Protein AF-A0A8W8ILH4-F1 (afdb_monomer_lite)

pLDDT: mean 71.73, std 15.4, range [32.31, 93.31]

Radius of gyration: 33.61 Å; chains: 1; bounding box: 64×21×106 Å

Foldseek 3Di:
DDPDDQCVVVLVPQQDWDDWADVVVVATEGAQQWDHDPVVRHTDGDDQVCLVVVPTPSNVVVSVSVVVVVVVVVVVVVVVVVVVVVVVVVVVVVVVVVVVVVVVVVVVVVVPDPPPPPDD

Organism: Magallana gigas (NCBI:txid29159)

Secondary structure (DSSP, 8-state):
------HHHHHTT---EEE-S-GGGT-EEETTTEEEETTTTEEEE--HHHHHHT--GGGHHHHHHHHHHHHHHHHHHH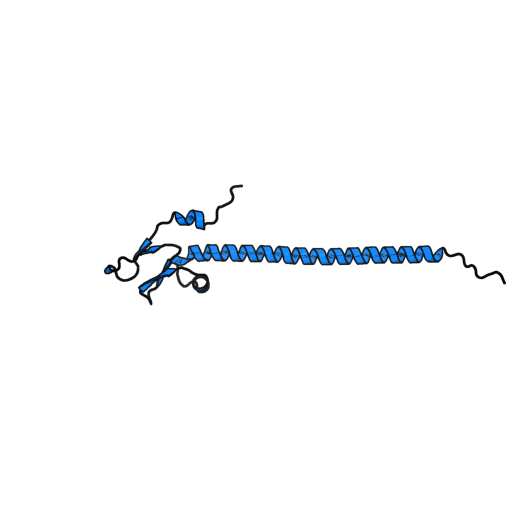HHHHHHHHHHHHHHHHHHHHHHHHHHHHHHHHTTS-------

Sequence (120 aa):
MARAGTLKEQTGKLNATFPCGDPENGQRCKIPFEFCDTIIESCTPCNVDICREKSRPSCNIFCDDTTTEIKKNYKNDFHITLGVLILIVVLDIVVVSITMVIQRRKRNNLEDLPDQRDMR

Structure (mmCIF, N/CA/C/O backbone):
data_AF-A0A8W8ILH4-F1
#
_entry.id   AF-A0A8W8ILH4-F1
#
loop_
_atom_site.group_PDB
_atom_site.id
_atom_site.type_symbol
_atom_site.label_atom_id
_atom_site.label_alt_id
_atom_site.label_comp_id
_atom_site.label_asym_id
_atom_site.label_entity_id
_atom_site.label_seq_id
_atom_site.pdbx_PDB_ins_code
_atom_site.Cartn_x
_atom_site.Cartn_y
_atom_site.Cartn_z
_atom_site.occupancy
_atom_site.B_iso_or_equiv
_atom_site.auth_seq_id
_atom_site.auth_comp_id
_atom_site.auth_asym_id
_atom_site.auth_atom_id
_atom_site.pdbx_PDB_model_num
ATOM 1 N N . MET A 1 1 ? 22.839 11.423 5.762 1.00 32.31 1 MET A N 1
ATOM 2 C CA . MET A 1 1 ? 21.498 11.093 5.231 1.00 32.31 1 MET A CA 1
ATOM 3 C C . MET A 1 1 ? 20.925 9.975 6.092 1.00 32.31 1 MET A C 1
ATOM 5 O O . MET A 1 1 ? 21.344 8.837 5.938 1.00 32.31 1 MET A O 1
ATOM 9 N N . ALA A 1 2 ? 20.074 10.292 7.071 1.00 33.75 2 ALA A N 1
ATOM 10 C CA . ALA A 1 2 ? 19.425 9.266 7.886 1.00 33.75 2 ALA A CA 1
ATOM 11 C C . ALA A 1 2 ? 18.333 8.598 7.037 1.00 33.75 2 ALA A C 1
ATOM 13 O O . ALA A 1 2 ? 17.426 9.279 6.559 1.00 33.75 2 ALA A O 1
ATOM 14 N N . ARG A 1 3 ? 18.450 7.286 6.796 1.00 41.66 3 ARG A N 1
ATOM 15 C CA . ARG A 1 3 ? 17.358 6.484 6.231 1.00 41.66 3 ARG A CA 1
ATOM 16 C C . ARG A 1 3 ? 16.178 6.603 7.195 1.00 41.66 3 ARG A C 1
ATOM 18 O O . ARG A 1 3 ? 16.284 6.156 8.331 1.00 41.66 3 ARG A O 1
ATOM 25 N N . ALA A 1 4 ? 15.089 7.230 6.759 1.00 40.56 4 ALA A N 1
ATOM 26 C CA . ALA A 1 4 ? 13.828 7.162 7.478 1.00 40.56 4 ALA A CA 1
ATOM 27 C C . ALA A 1 4 ? 13.416 5.683 7.527 1.00 40.56 4 ALA A C 1
ATOM 29 O O . ALA A 1 4 ? 13.132 5.093 6.483 1.00 40.56 4 ALA A O 1
ATOM 30 N N . GLY A 1 5 ? 13.476 5.071 8.713 1.00 45.94 5 GLY A N 1
ATOM 31 C CA . GLY A 1 5 ? 12.876 3.760 8.947 1.00 45.94 5 GLY A CA 1
ATOM 32 C C . GLY A 1 5 ? 11.405 3.802 8.535 1.00 45.94 5 GLY A C 1
ATOM 33 O O . GLY A 1 5 ? 10.758 4.846 8.646 1.00 45.94 5 GLY A O 1
ATOM 34 N N . THR A 1 6 ? 10.887 2.695 8.005 1.00 54.19 6 THR A N 1
ATOM 35 C CA . THR A 1 6 ? 9.466 2.567 7.655 1.00 54.19 6 THR A CA 1
ATOM 36 C C . THR A 1 6 ? 8.611 3.008 8.839 1.00 54.19 6 THR A C 1
ATOM 38 O O . THR A 1 6 ? 8.911 2.628 9.970 1.00 54.19 6 THR A O 1
ATOM 41 N N . LEU A 1 7 ? 7.548 3.781 8.609 1.00 49.38 7 LEU A N 1
ATOM 42 C CA . LEU A 1 7 ? 6.693 4.339 9.664 1.00 49.38 7 LEU A CA 1
ATOM 43 C C . LEU A 1 7 ? 6.092 3.251 10.568 1.00 49.38 7 LEU A C 1
ATOM 45 O O . LEU A 1 7 ? 5.778 3.545 11.715 1.00 49.38 7 LEU A O 1
ATOM 49 N N . LYS A 1 8 ? 6.052 1.989 10.114 1.00 48.38 8 LYS A N 1
ATOM 50 C CA . LYS A 1 8 ? 5.798 0.767 10.903 1.00 48.38 8 LYS A CA 1
ATOM 51 C C . LYS A 1 8 ? 6.678 0.643 12.163 1.00 48.38 8 LYS A C 1
ATOM 53 O O . LYS A 1 8 ? 6.222 0.154 13.190 1.00 48.38 8 LYS A O 1
ATOM 58 N N . GLU A 1 9 ? 7.915 1.139 12.110 1.00 46.62 9 GLU A N 1
ATOM 59 C CA . GLU A 1 9 ? 8.872 1.169 13.226 1.00 46.62 9 GLU A CA 1
ATOM 60 C C . GLU A 1 9 ? 8.641 2.374 14.163 1.00 46.62 9 GLU A C 1
ATOM 62 O O . GLU A 1 9 ? 8.956 2.312 15.350 1.00 46.62 9 GLU A O 1
ATOM 67 N N . GLN A 1 10 ? 8.016 3.454 13.672 1.00 47.78 10 GLN A N 1
ATOM 68 C CA . GLN A 1 10 ? 7.657 4.630 14.482 1.00 47.78 10 GLN A CA 1
ATOM 69 C C . GLN A 1 10 ? 6.244 4.544 15.092 1.00 47.78 10 GLN A C 1
ATOM 71 O O . GLN A 1 10 ? 6.022 5.025 16.202 1.00 47.78 10 GLN A O 1
ATOM 76 N N . THR A 1 11 ? 5.296 3.889 14.418 1.00 50.66 11 THR A N 1
ATOM 77 C CA . THR A 1 11 ? 3.896 3.721 14.862 1.00 50.66 11 THR A CA 1
ATOM 78 C C . THR A 1 11 ? 3.715 2.622 15.902 1.00 50.66 11 THR A C 1
ATOM 80 O O . THR A 1 11 ? 2.757 2.683 16.665 1.00 50.66 11 THR A O 1
ATOM 83 N N . GLY A 1 12 ? 4.672 1.697 16.049 1.00 52.12 12 GLY A N 1
ATOM 84 C CA . GLY A 1 12 ? 4.703 0.751 17.173 1.00 52.12 12 GLY A CA 1
ATOM 85 C C . GLY A 1 12 ? 4.784 1.415 18.560 1.00 52.12 12 GLY A C 1
ATOM 86 O O . GLY A 1 12 ? 4.538 0.756 19.565 1.00 52.12 12 GLY A O 1
ATOM 87 N N . LYS A 1 13 ? 5.092 2.722 18.634 1.00 50.12 13 LYS A N 1
ATOM 88 C CA . LYS A 1 13 ? 5.080 3.513 19.879 1.00 50.12 13 LYS A CA 1
ATOM 89 C C . LYS A 1 13 ? 3.756 4.230 20.169 1.00 50.12 13 LYS A C 1
ATOM 91 O O . LYS A 1 13 ? 3.582 4.730 21.279 1.00 50.12 13 LYS A O 1
ATOM 96 N N . LEU A 1 14 ? 2.819 4.285 19.221 1.00 58.69 14 LEU A N 1
ATOM 97 C CA . LEU A 1 14 ? 1.498 4.883 19.427 1.00 58.69 14 LEU A CA 1
ATOM 98 C C . LEU A 1 14 ? 0.557 3.823 20.002 1.00 58.69 14 LEU A C 1
ATOM 100 O O . LEU A 1 14 ? -0.268 3.247 19.307 1.00 58.69 14 LEU A O 1
ATOM 104 N N . ASN A 1 15 ? 0.677 3.560 21.304 1.00 60.16 15 ASN A N 1
ATOM 105 C CA . ASN A 1 15 ? -0.203 2.631 22.021 1.00 60.16 15 ASN A CA 1
ATOM 106 C C . ASN A 1 15 ? -1.552 3.294 22.385 1.00 60.16 15 ASN A C 1
ATOM 108 O O . ASN A 1 15 ? -2.079 3.123 23.485 1.00 60.16 15 ASN A O 1
ATOM 112 N N . ALA A 1 16 ? -2.074 4.133 21.488 1.00 73.38 16 ALA A N 1
ATOM 113 C CA . ALA A 1 16 ? -3.328 4.840 21.686 1.00 73.38 16 ALA A CA 1
ATOM 114 C C . ALA A 1 16 ? -4.481 3.897 21.339 1.00 73.38 16 ALA A C 1
ATOM 116 O O . ALA A 1 16 ? -4.590 3.411 20.212 1.00 73.38 16 ALA A O 1
ATOM 117 N N . THR A 1 17 ? -5.337 3.636 22.323 1.00 82.94 17 THR A N 1
ATOM 118 C CA . THR A 1 17 ? -6.516 2.790 22.147 1.00 82.94 17 THR A CA 1
ATOM 119 C C . THR A 1 17 ? -7.780 3.537 22.535 1.00 82.94 17 THR A C 1
ATOM 121 O O . THR A 1 17 ? -7.787 4.269 23.530 1.00 82.94 17 THR A O 1
ATOM 124 N N . PHE A 1 18 ? -8.856 3.328 21.783 1.00 83.50 18 PHE A N 1
ATOM 125 C CA . PHE A 1 18 ? -10.169 3.917 22.048 1.00 83.50 18 PHE A CA 1
ATOM 126 C C . PHE A 1 18 ? -11.214 2.816 22.260 1.00 83.50 18 PHE A C 1
ATOM 128 O O . PHE A 1 18 ? -11.073 1.744 21.672 1.00 83.50 18 PHE A O 1
ATOM 135 N N . PRO A 1 19 ? -12.221 3.036 23.121 1.00 84.81 19 PRO A N 1
ATOM 136 C CA . PRO A 1 19 ? -13.262 2.044 23.369 1.00 84.81 19 PRO A CA 1
ATOM 137 C C . PRO A 1 19 ? -14.115 1.809 22.115 1.00 84.81 19 PRO A C 1
ATOM 139 O O . PRO A 1 19 ? -14.356 2.738 21.341 1.00 84.81 19 PRO A O 1
ATOM 142 N N . CYS A 1 20 ? -14.562 0.572 21.927 1.00 83.62 20 CYS A N 1
ATOM 143 C CA . CYS A 1 20 ? -15.431 0.152 20.833 1.00 83.62 20 CYS A CA 1
ATOM 144 C C . CYS A 1 20 ? -16.399 -0.927 21.319 1.00 83.62 20 CYS A C 1
ATOM 146 O O . CYS A 1 20 ? -15.993 -1.781 22.102 1.00 83.62 20 CYS A O 1
ATOM 148 N N . GLY A 1 21 ? -17.642 -0.888 20.838 1.00 75.44 21 GLY A N 1
ATOM 149 C CA . GLY A 1 21 ? -18.696 -1.809 21.262 1.00 75.44 21 GLY A CA 1
ATOM 150 C C . GLY A 1 21 ? -19.183 -1.547 22.689 1.00 75.44 21 GLY A C 1
ATOM 151 O O . GLY A 1 21 ? -18.953 -0.471 23.255 1.00 75.44 21 GLY A O 1
ATOM 152 N N . ASP A 1 22 ? -19.864 -2.539 23.261 1.00 75.62 22 ASP A N 1
ATOM 153 C CA . ASP A 1 22 ? -20.415 -2.445 24.608 1.00 75.62 22 ASP A CA 1
ATOM 154 C C . ASP A 1 22 ? -19.322 -2.276 25.676 1.00 75.62 22 ASP A C 1
ATOM 156 O O . ASP A 1 22 ? -18.315 -2.998 25.678 1.00 75.62 22 ASP A O 1
ATOM 160 N N . PRO A 1 23 ? -19.523 -1.369 26.649 1.00 69.38 23 PRO A N 1
ATOM 161 C CA . PRO A 1 23 ? -18.549 -1.109 27.706 1.00 69.38 23 PRO A CA 1
ATOM 162 C C . PRO A 1 23 ? -18.266 -2.339 28.584 1.00 69.38 23 PRO A C 1
ATOM 164 O O . PRO A 1 23 ? -17.189 -2.422 29.173 1.00 69.38 23 PRO A O 1
ATOM 167 N N . GLU A 1 24 ? -19.188 -3.304 28.644 1.00 72.38 24 GLU A N 1
ATOM 168 C CA . GLU A 1 24 ? -19.027 -4.562 29.388 1.00 72.38 24 GLU A CA 1
ATOM 169 C C . GLU A 1 24 ? -17.999 -5.508 28.753 1.00 72.38 24 GLU A C 1
ATOM 171 O O . GLU A 1 24 ? -17.313 -6.240 29.466 1.00 72.38 24 GLU A O 1
ATOM 176 N N . ASN A 1 25 ? -17.814 -5.439 27.431 1.00 69.69 25 ASN A N 1
ATOM 177 C CA . ASN A 1 25 ? -16.844 -6.273 26.719 1.00 69.69 25 ASN A CA 1
ATOM 178 C C . ASN A 1 25 ? -15.414 -5.718 26.801 1.00 69.69 25 ASN A C 1
ATOM 180 O O . ASN A 1 25 ? -14.463 -6.394 26.405 1.00 69.69 25 ASN A O 1
ATOM 184 N N . GLY A 1 26 ? -15.240 -4.488 27.304 1.00 73.25 26 GLY A N 1
ATOM 185 C CA . GLY A 1 26 ? -13.928 -3.869 27.509 1.00 73.25 26 GLY A CA 1
ATOM 186 C C . GLY A 1 26 ? -13.085 -3.742 26.234 1.00 73.25 26 GLY A C 1
ATOM 187 O O . GLY A 1 26 ? -11.864 -3.579 26.318 1.00 73.25 26 GLY A O 1
ATOM 188 N N . GLN A 1 27 ? -13.705 -3.836 25.056 1.00 81.56 27 GLN A N 1
ATOM 189 C CA . GLN A 1 27 ? -13.003 -3.866 23.784 1.00 81.56 27 GLN A CA 1
ATOM 190 C C . GLN A 1 27 ? -12.448 -2.477 23.450 1.00 81.56 27 GLN A C 1
ATOM 192 O O . GLN A 1 27 ? -13.120 -1.448 23.550 1.00 81.56 27 GLN A O 1
ATOM 197 N N . ARG A 1 28 ? -11.165 -2.438 23.078 1.00 84.00 28 ARG A N 1
ATOM 198 C CA . ARG A 1 28 ? -10.462 -1.205 22.720 1.00 84.00 28 ARG A CA 1
ATOM 199 C C . ARG A 1 28 ? -9.694 -1.407 21.423 1.00 84.00 28 ARG A C 1
ATOM 201 O O . ARG A 1 28 ? -8.887 -2.329 21.335 1.00 84.00 28 ARG A O 1
ATOM 208 N N . CYS A 1 29 ? -9.908 -0.526 20.455 1.00 83.94 29 CYS A N 1
ATOM 209 C CA . CYS A 1 29 ? -9.259 -0.590 19.148 1.00 83.94 29 CYS A CA 1
ATOM 210 C C . CYS A 1 29 ? -7.987 0.248 19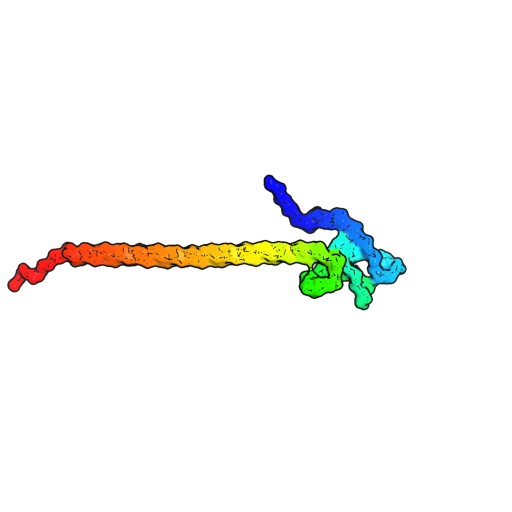.130 1.00 83.94 29 CYS A C 1
ATOM 212 O O . CYS A 1 29 ? -7.920 1.305 19.765 1.00 83.94 29 CYS A O 1
ATOM 214 N N . LYS A 1 30 ? -6.984 -0.211 18.387 1.00 83.00 30 LYS A N 1
ATOM 215 C CA . LYS A 1 30 ? -5.665 0.418 18.274 1.00 83.00 30 LYS A CA 1
ATOM 216 C C . LYS A 1 30 ? -5.618 1.409 17.116 1.00 83.00 30 LYS A C 1
ATOM 218 O O . LYS A 1 30 ? -5.770 1.040 15.957 1.00 83.00 30 LYS A O 1
ATOM 223 N N . ILE A 1 31 ? -5.308 2.667 17.407 1.00 78.31 31 ILE A N 1
ATOM 224 C CA . ILE A 1 31 ? -5.055 3.685 16.377 1.00 78.31 31 ILE A CA 1
ATOM 225 C C . ILE A 1 31 ? -3.581 3.590 15.961 1.00 78.31 31 ILE A C 1
ATOM 227 O O . ILE A 1 31 ? -2.731 3.441 16.839 1.00 78.31 31 ILE A O 1
ATOM 231 N N . PRO A 1 32 ? -3.228 3.718 14.669 1.00 71.19 32 PRO A N 1
ATOM 232 C CA . PRO A 1 32 ? -4.081 3.988 13.500 1.00 71.19 32 PRO A CA 1
ATOM 233 C C . PRO A 1 32 ? -4.473 2.750 12.676 1.00 71.19 32 PRO A C 1
ATOM 235 O O . PRO A 1 32 ? -4.821 2.873 11.503 1.00 71.19 32 PRO A O 1
ATOM 238 N N . PHE A 1 33 ? -4.342 1.555 13.244 1.00 79.81 33 PHE A N 1
ATOM 239 C CA . PHE A 1 33 ? -4.441 0.304 12.487 1.00 79.81 33 PHE A CA 1
ATOM 240 C C . PHE A 1 33 ? -5.814 -0.346 12.544 1.00 79.81 33 PHE A C 1
ATOM 242 O O . PHE A 1 33 ? -6.083 -1.238 11.749 1.00 79.81 33 PHE A O 1
ATOM 249 N N . GLU A 1 34 ? -6.664 0.066 13.475 1.00 84.25 34 GLU A N 1
ATOM 250 C CA . GLU A 1 34 ? -7.989 -0.492 13.693 1.00 84.25 34 GLU A CA 1
ATOM 251 C C . GLU A 1 34 ? -9.017 0.636 13.803 1.00 84.25 34 GLU A C 1
ATOM 253 O O . GLU A 1 34 ? -8.745 1.727 14.319 1.00 84.25 34 GLU A O 1
ATOM 258 N N . PHE A 1 35 ? -10.228 0.353 13.340 1.00 86.50 35 PHE A N 1
ATOM 259 C CA . PHE A 1 35 ? -11.396 1.199 13.531 1.00 86.50 35 PHE A CA 1
ATOM 260 C C . PHE A 1 35 ? -12.505 0.394 14.214 1.00 86.50 35 PHE A C 1
ATOM 262 O O . PHE A 1 35 ? -12.520 -0.835 14.158 1.00 86.50 35 PHE A O 1
ATOM 269 N N . CYS A 1 36 ? -13.432 1.089 14.870 1.00 86.12 36 CYS A N 1
ATOM 270 C CA . CYS A 1 36 ? -14.613 0.442 15.422 1.00 86.12 36 CYS A CA 1
ATOM 271 C C . CYS A 1 36 ? -15.641 0.261 14.309 1.00 86.12 36 CYS A C 1
ATOM 273 O O . CYS A 1 36 ? -16.139 1.251 13.760 1.00 86.12 36 CYS A O 1
ATOM 275 N N . ASP A 1 37 ? -15.923 -0.987 13.953 1.00 84.81 37 ASP A N 1
ATOM 276 C CA . ASP A 1 37 ? -17.001 -1.303 13.034 1.00 84.81 37 ASP A CA 1
ATOM 277 C C . ASP A 1 37 ? -18.310 -1.356 13.820 1.00 84.81 37 ASP A C 1
ATOM 279 O O . ASP A 1 37 ? -18.506 -2.204 14.682 1.00 84.81 37 ASP A O 1
ATOM 283 N N . THR A 1 38 ? -19.197 -0.410 13.526 1.00 80.81 38 THR A N 1
ATOM 284 C CA . THR A 1 38 ? -20.498 -0.262 14.184 1.00 80.81 38 THR A CA 1
ATOM 285 C C . THR A 1 38 ? -21.527 -1.295 13.726 1.00 80.81 38 THR A C 1
ATOM 287 O O . THR A 1 38 ? -22.599 -1.358 14.308 1.00 80.81 38 THR A O 1
ATOM 290 N N . ILE A 1 39 ? -21.252 -2.056 12.660 1.00 81.88 39 ILE A N 1
ATOM 291 C CA . ILE A 1 39 ? -22.155 -3.097 12.146 1.00 81.88 39 ILE A CA 1
ATOM 292 C C . ILE A 1 39 ? -21.944 -4.400 12.917 1.00 81.88 39 ILE A C 1
ATOM 294 O O . ILE A 1 39 ? -22.905 -5.083 13.251 1.00 81.88 39 ILE A O 1
ATOM 298 N N . ILE A 1 40 ? -20.683 -4.737 13.192 1.00 83.50 40 ILE A N 1
ATOM 299 C CA . ILE A 1 40 ? -20.298 -5.937 13.951 1.00 83.50 40 ILE A CA 1
ATOM 300 C C . ILE A 1 40 ? -19.893 -5.623 15.399 1.00 83.50 40 ILE A C 1
ATOM 302 O O . ILE A 1 40 ? -19.426 -6.511 16.105 1.00 83.50 40 ILE A O 1
ATOM 306 N N . GLU A 1 41 ? -20.013 -4.354 15.798 1.00 81.88 41 GLU A N 1
ATOM 307 C CA . GLU A 1 41 ? -19.678 -3.801 17.119 1.00 81.88 41 GLU A CA 1
ATOM 308 C C . GLU A 1 41 ? -18.298 -4.231 17.635 1.00 81.88 41 GLU A C 1
ATOM 310 O O . GLU A 1 41 ? -18.117 -4.552 18.806 1.00 81.88 41 GLU A O 1
ATOM 315 N N . SER A 1 42 ? -17.305 -4.249 16.739 1.00 86.75 42 SER A N 1
ATOM 316 C CA . SER A 1 42 ? -15.984 -4.816 17.013 1.00 86.75 42 SER A CA 1
ATOM 317 C C . SER A 1 42 ? -14.859 -4.076 16.283 1.00 86.75 42 SER A C 1
ATOM 319 O O . SER A 1 42 ? -15.059 -3.408 15.265 1.00 86.75 42 SER A O 1
ATOM 321 N N . CYS A 1 43 ? -13.640 -4.192 16.810 1.00 86.38 43 CYS A N 1
ATOM 322 C CA . CYS A 1 43 ? -12.432 -3.650 16.203 1.00 86.38 43 CYS A CA 1
ATOM 323 C C . CYS A 1 43 ? -12.082 -4.401 14.926 1.00 86.38 43 CYS A C 1
ATOM 325 O O . CYS A 1 43 ? -11.752 -5.587 14.954 1.00 86.38 43 CYS A O 1
ATOM 327 N N . THR A 1 44 ? -12.088 -3.674 13.817 1.00 87.56 44 THR A N 1
ATOM 328 C CA . THR A 1 44 ? -11.724 -4.199 12.506 1.00 87.56 44 THR A CA 1
ATOM 329 C C . THR A 1 44 ? -10.423 -3.549 12.047 1.00 87.56 44 THR A C 1
ATOM 331 O O . THR A 1 44 ? -10.261 -2.333 12.200 1.00 87.56 44 THR A O 1
ATOM 334 N N . PRO A 1 45 ? -9.473 -4.320 11.493 1.00 86.06 45 PRO A N 1
ATOM 335 C CA . PRO A 1 45 ? -8.236 -3.761 10.974 1.00 86.06 45 PRO A CA 1
ATOM 336 C C . PRO A 1 45 ? -8.493 -2.900 9.732 1.00 86.06 45 PRO A C 1
ATOM 338 O O . PRO A 1 45 ? -9.292 -3.241 8.858 1.00 86.06 45 PRO A O 1
ATOM 341 N N . CYS A 1 46 ? -7.769 -1.792 9.632 1.00 83.56 46 CYS A N 1
ATOM 342 C CA . CYS A 1 46 ? -7.691 -0.979 8.433 1.00 83.56 46 CYS A CA 1
ATOM 343 C C . CYS A 1 46 ? -7.042 -1.795 7.306 1.00 83.56 46 CYS A C 1
ATOM 345 O O . CYS A 1 46 ? -6.000 -2.426 7.491 1.00 83.56 46 CYS A O 1
ATOM 347 N N . ASN A 1 47 ? -7.653 -1.767 6.126 1.00 83.50 47 ASN A N 1
ATOM 348 C CA . ASN A 1 47 ? -7.147 -2.410 4.921 1.00 83.50 47 ASN A CA 1
ATOM 349 C C . ASN A 1 47 ? -7.185 -1.425 3.740 1.00 83.50 47 ASN A C 1
ATOM 351 O O . ASN A 1 47 ? -7.697 -0.308 3.848 1.00 83.50 47 ASN A O 1
ATOM 355 N N . VAL A 1 48 ? -6.624 -1.835 2.604 1.00 78.75 48 VAL A N 1
ATOM 356 C CA . VAL A 1 48 ? -6.552 -0.993 1.400 1.00 78.75 48 VAL A CA 1
ATOM 357 C C . VAL A 1 48 ? -7.922 -0.669 0.801 1.00 78.75 48 VAL A C 1
ATOM 359 O O . VAL A 1 48 ? -8.089 0.406 0.226 1.00 78.75 48 VAL A O 1
ATOM 362 N N . ASP A 1 49 ? -8.907 -1.549 0.975 1.00 79.25 49 ASP A N 1
ATOM 363 C CA . ASP A 1 49 ? -10.270 -1.340 0.484 1.00 79.25 49 ASP A CA 1
ATOM 364 C C . ASP A 1 49 ? -10.962 -0.199 1.247 1.00 79.25 49 ASP A C 1
ATOM 366 O O . ASP A 1 49 ? -11.488 0.731 0.634 1.00 79.25 49 ASP A O 1
ATOM 370 N N . ILE A 1 50 ? -10.821 -0.166 2.576 1.00 77.88 50 ILE A N 1
ATOM 371 C CA . ILE A 1 50 ? -11.305 0.926 3.439 1.00 77.88 50 ILE A CA 1
ATOM 372 C C . ILE A 1 50 ? -10.642 2.256 3.062 1.00 77.88 50 ILE A C 1
ATOM 374 O O . ILE A 1 50 ? -11.291 3.306 3.036 1.00 77.88 50 ILE A O 1
ATOM 378 N N . CYS A 1 51 ? -9.349 2.222 2.736 1.00 77.31 51 CYS A N 1
ATOM 379 C CA . CYS A 1 51 ? -8.619 3.406 2.293 1.00 77.31 51 CYS A CA 1
ATOM 380 C C . CYS A 1 51 ? -9.130 3.964 0.966 1.00 77.31 51 CYS A C 1
ATOM 382 O O . CYS A 1 51 ? -9.118 5.181 0.763 1.00 77.31 51 CYS A O 1
ATOM 384 N N . ARG A 1 52 ? -9.599 3.092 0.070 1.00 74.00 52 ARG A N 1
ATOM 385 C CA . ARG A 1 52 ? -10.154 3.492 -1.222 1.00 74.00 52 ARG A CA 1
ATOM 386 C C . ARG A 1 52 ? -11.485 4.221 -1.065 1.00 74.00 52 ARG A C 1
ATOM 388 O O . ARG A 1 52 ? -11.719 5.199 -1.773 1.00 74.00 52 ARG A O 1
ATOM 395 N N . GLU A 1 53 ? -12.322 3.780 -0.132 1.00 74.06 53 GLU A N 1
ATOM 396 C CA . GLU A 1 53 ? -13.617 4.412 0.135 1.00 74.06 53 GLU A CA 1
ATOM 397 C C . GLU A 1 53 ? -13.512 5.684 1.000 1.00 74.06 53 GLU A C 1
ATOM 399 O O . GLU A 1 53 ? -14.449 6.478 1.038 1.00 74.06 53 GLU A O 1
ATOM 404 N N . LYS A 1 54 ? -12.363 5.931 1.655 1.00 64.44 54 LYS A N 1
ATOM 405 C CA . LYS A 1 54 ? -12.130 7.069 2.575 1.00 64.44 54 LYS A CA 1
ATOM 406 C C . LYS A 1 54 ? -13.169 7.180 3.702 1.00 64.44 54 LYS A C 1
ATOM 408 O O . LYS A 1 54 ? -13.380 8.255 4.261 1.00 64.44 54 LYS A O 1
ATOM 413 N N . SER A 1 55 ? -13.808 6.073 4.064 1.00 66.38 55 SER A N 1
ATOM 414 C CA . SER A 1 55 ? -14.983 6.085 4.943 1.00 66.38 55 SER A CA 1
ATOM 415 C C . SER A 1 55 ? -14.635 6.211 6.426 1.00 66.38 55 SER A C 1
ATOM 417 O O . SER A 1 55 ? -15.519 6.479 7.239 1.00 66.38 55 SER A O 1
ATOM 419 N N . ARG A 1 56 ? -13.372 5.973 6.816 1.00 77.31 56 ARG A N 1
ATOM 420 C CA . ARG A 1 56 ? -12.975 5.804 8.224 1.00 77.31 56 ARG A CA 1
ATOM 421 C C . ARG A 1 56 ? -11.776 6.690 8.602 1.00 77.31 56 ARG A C 1
ATOM 423 O O . ARG A 1 56 ? -10.642 6.337 8.283 1.00 77.31 56 ARG A O 1
ATOM 430 N N . PRO A 1 57 ? -11.986 7.792 9.351 1.00 71.25 57 PRO A N 1
ATOM 431 C CA . PRO A 1 57 ? -10.912 8.723 9.710 1.00 71.25 57 PRO A CA 1
ATOM 432 C C . PRO A 1 57 ? -9.831 8.101 10.608 1.00 71.25 57 PRO A C 1
ATOM 434 O O . PRO A 1 57 ? -8.672 8.497 10.517 1.00 71.25 57 PRO A O 1
ATOM 437 N N . SER A 1 58 ? -10.166 7.087 11.417 1.00 73.06 58 SER A N 1
ATOM 438 C CA . SER A 1 58 ? -9.198 6.354 12.254 1.00 73.06 58 SER A CA 1
ATOM 439 C C . SER A 1 58 ? -8.116 5.632 11.442 1.00 73.06 58 SER A C 1
ATOM 441 O O . SER A 1 58 ? -7.018 5.418 11.949 1.00 73.06 58 SER A O 1
ATOM 443 N N . CYS A 1 59 ? -8.412 5.308 10.179 1.00 78.56 59 CYS A N 1
ATOM 444 C CA . CYS A 1 59 ? -7.498 4.641 9.256 1.00 78.56 59 CYS A CA 1
ATOM 445 C C . CYS A 1 59 ? -6.677 5.614 8.398 1.00 78.56 59 CYS A C 1
ATOM 447 O O . CYS A 1 59 ? -5.813 5.158 7.655 1.00 78.56 59 CYS A O 1
ATOM 449 N N . ASN A 1 60 ? -6.900 6.935 8.479 1.00 77.38 60 ASN A N 1
ATOM 450 C CA . ASN A 1 60 ? -6.264 7.901 7.569 1.00 77.38 60 ASN A CA 1
ATOM 451 C C . ASN A 1 60 ? -4.738 7.780 7.543 1.00 77.38 60 ASN A C 1
ATOM 453 O O . ASN A 1 60 ? -4.150 7.778 6.470 1.00 77.38 60 ASN A O 1
ATOM 457 N N . ILE A 1 61 ? -4.107 7.603 8.706 1.00 76.75 61 ILE A N 1
ATOM 458 C CA . ILE A 1 61 ? -2.645 7.485 8.795 1.00 76.75 61 ILE A CA 1
ATOM 459 C C . ILE A 1 61 ? -2.150 6.216 8.077 1.00 76.75 61 ILE A C 1
ATOM 461 O O . ILE A 1 61 ? -1.161 6.271 7.352 1.00 76.75 61 ILE A O 1
ATOM 465 N N . PHE A 1 62 ? -2.850 5.086 8.229 1.00 78.69 62 PHE A N 1
ATOM 466 C CA . PHE A 1 62 ? -2.541 3.849 7.501 1.00 78.69 62 PHE A CA 1
ATOM 467 C C . PHE A 1 62 ? -2.734 4.022 5.980 1.00 78.69 62 PHE A C 1
ATOM 469 O O . PHE A 1 62 ? -1.924 3.560 5.170 1.00 78.69 62 PHE A O 1
ATOM 476 N N . CYS A 1 63 ? -3.786 4.736 5.584 1.00 77.56 63 CYS A N 1
ATOM 477 C CA . CYS A 1 63 ? -4.111 4.989 4.185 1.00 77.56 63 CYS A CA 1
ATOM 478 C C . CYS A 1 63 ? -3.134 5.948 3.492 1.00 77.56 63 CYS A C 1
ATOM 480 O O . CYS A 1 63 ? -2.783 5.729 2.328 1.00 77.56 63 CYS A O 1
ATOM 482 N N . ASP A 1 64 ? -2.667 6.983 4.191 1.00 75.56 64 ASP A N 1
ATOM 483 C CA . ASP A 1 64 ? -1.667 7.926 3.684 1.00 75.56 64 ASP A CA 1
ATOM 484 C C . ASP A 1 64 ? -0.318 7.237 3.430 1.00 75.56 64 ASP A C 1
ATOM 486 O O . ASP A 1 64 ? 0.327 7.484 2.402 1.00 75.56 64 ASP A O 1
ATOM 490 N N . ASP A 1 65 ? 0.087 6.324 4.320 1.00 69.56 65 ASP A N 1
ATOM 491 C CA . ASP A 1 65 ? 1.309 5.528 4.160 1.00 69.56 65 ASP A CA 1
ATOM 492 C C . ASP A 1 65 ? 1.213 4.630 2.916 1.00 69.56 65 ASP A C 1
ATOM 494 O O . ASP A 1 65 ? 2.046 4.717 2.007 1.00 69.56 65 ASP A O 1
ATOM 498 N N . THR A 1 66 ? 0.106 3.892 2.792 1.00 66.19 66 THR A N 1
ATOM 499 C CA . THR A 1 66 ? -0.136 2.999 1.649 1.00 66.19 66 THR A CA 1
ATOM 500 C C . THR A 1 66 ? -0.179 3.760 0.318 1.00 66.19 66 THR A C 1
ATOM 502 O O . THR A 1 66 ? 0.412 3.339 -0.680 1.00 66.19 66 THR A O 1
ATOM 505 N N . THR A 1 67 ? -0.819 4.932 0.289 1.00 63.56 67 THR A N 1
ATOM 506 C CA . THR A 1 67 ? -0.875 5.791 -0.907 1.00 63.56 67 THR A CA 1
ATOM 507 C C . THR A 1 67 ? 0.514 6.292 -1.305 1.00 63.56 67 THR A C 1
ATOM 509 O O . THR A 1 67 ? 0.843 6.381 -2.494 1.00 63.56 67 THR A O 1
ATOM 512 N N . THR A 1 68 ? 1.353 6.605 -0.319 1.00 60.19 68 THR A N 1
ATOM 513 C CA . THR A 1 68 ? 2.719 7.083 -0.544 1.00 60.19 68 THR A CA 1
ATOM 514 C C . THR A 1 68 ? 3.608 5.991 -1.136 1.00 60.19 68 THR A C 1
ATOM 516 O O . THR A 1 68 ? 4.394 6.279 -2.044 1.00 60.19 68 THR A O 1
ATOM 519 N N . GLU A 1 69 ? 3.478 4.746 -0.679 1.00 60.56 69 GLU A N 1
ATOM 520 C CA . GLU A 1 69 ? 4.211 3.609 -1.249 1.00 60.56 69 GLU A CA 1
ATOM 521 C C . GLU A 1 69 ? 3.775 3.301 -2.686 1.00 60.56 69 GLU A C 1
ATOM 523 O O . GLU A 1 69 ? 4.623 3.195 -3.577 1.00 60.56 69 GLU A O 1
ATOM 528 N N . ILE A 1 70 ? 2.464 3.275 -2.954 1.00 60.06 70 ILE A N 1
ATOM 529 C CA . ILE A 1 70 ? 1.928 3.062 -4.309 1.00 60.06 70 ILE A CA 1
ATOM 530 C C . ILE A 1 70 ? 2.438 4.147 -5.267 1.00 60.06 70 ILE A C 1
ATOM 532 O O . ILE A 1 70 ? 2.907 3.848 -6.367 1.00 60.06 70 ILE A O 1
ATOM 536 N N . LYS A 1 71 ? 2.417 5.415 -4.841 1.00 58.03 71 LYS A N 1
ATOM 537 C CA . LYS A 1 71 ? 2.893 6.540 -5.659 1.00 58.03 71 LYS A CA 1
ATOM 538 C C . LYS A 1 71 ? 4.399 6.474 -5.938 1.00 58.03 71 LYS A C 1
ATOM 540 O O . LYS A 1 71 ? 4.835 6.892 -7.012 1.00 58.03 71 LYS A O 1
ATOM 545 N N . LYS A 1 72 ? 5.200 5.958 -4.999 1.00 59.34 72 LYS A N 1
ATOM 546 C CA . LYS A 1 72 ? 6.644 5.746 -5.197 1.00 59.34 72 LYS A CA 1
ATOM 547 C C . LYS A 1 72 ? 6.916 4.649 -6.222 1.00 59.34 72 LYS A C 1
ATOM 549 O O . LYS A 1 72 ? 7.724 4.884 -7.119 1.00 59.34 72 LYS A O 1
ATOM 554 N N . ASN A 1 73 ? 6.217 3.517 -6.131 1.00 59.25 73 ASN A N 1
ATOM 555 C CA . ASN A 1 73 ? 6.358 2.430 -7.103 1.00 59.25 73 ASN A CA 1
ATOM 556 C C . ASN A 1 73 ? 5.985 2.900 -8.5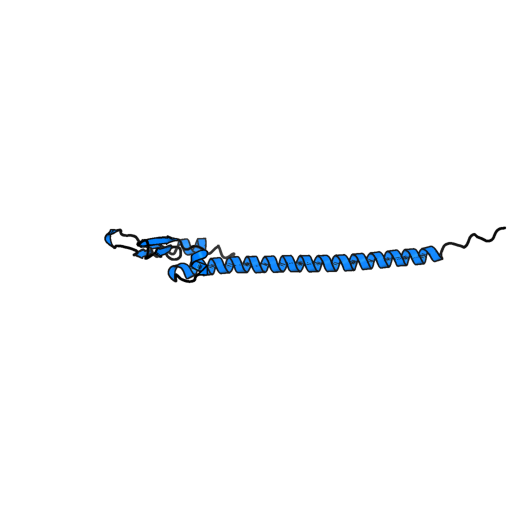12 1.00 59.25 73 ASN A C 1
ATOM 558 O O . ASN A 1 73 ? 6.799 2.792 -9.424 1.00 59.25 73 ASN A O 1
ATOM 562 N N . TYR A 1 74 ? 4.849 3.588 -8.655 1.00 59.78 74 TYR A N 1
ATOM 563 C CA . TYR A 1 74 ? 4.400 4.103 -9.951 1.00 59.78 74 TYR A CA 1
ATOM 564 C C . TYR A 1 74 ? 5.399 5.075 -10.597 1.00 59.78 74 TYR A C 1
ATOM 566 O O . TYR A 1 74 ? 5.621 5.057 -11.808 1.00 59.78 74 TYR A O 1
ATOM 574 N N . LYS A 1 75 ? 6.041 5.928 -9.787 1.00 57.12 75 LYS A N 1
ATOM 575 C CA . LYS A 1 75 ? 7.075 6.848 -10.274 1.00 57.12 75 LYS A CA 1
ATOM 576 C C . LYS A 1 75 ? 8.323 6.093 -10.741 1.00 57.12 75 LYS A C 1
ATOM 578 O O . LYS A 1 75 ? 8.920 6.479 -11.744 1.00 57.12 75 LYS A O 1
ATOM 583 N N . ASN A 1 76 ? 8.715 5.038 -10.030 1.00 63.06 76 ASN A N 1
ATOM 584 C CA . ASN A 1 76 ? 9.886 4.240 -10.378 1.00 63.06 76 ASN A CA 1
ATOM 585 C C . ASN A 1 76 ? 9.662 3.444 -11.676 1.00 63.06 76 ASN A C 1
ATOM 587 O O . ASN A 1 76 ? 10.505 3.494 -12.571 1.00 63.06 76 ASN A O 1
ATOM 591 N N . ASP A 1 77 ? 8.492 2.817 -11.828 1.00 65.81 77 ASP A N 1
ATOM 592 C CA . ASP A 1 77 ? 8.108 2.086 -13.044 1.00 65.81 77 ASP A CA 1
ATOM 593 C C . ASP A 1 77 ? 8.056 2.998 -14.277 1.00 65.81 77 ASP A C 1
ATOM 595 O O . ASP A 1 77 ? 8.527 2.632 -15.359 1.00 65.81 77 ASP A O 1
ATOM 599 N N . PHE A 1 78 ? 7.558 4.228 -14.113 1.00 71.00 78 PHE A N 1
ATOM 600 C CA . PHE A 1 78 ? 7.544 5.223 -15.185 1.00 71.00 78 PHE A CA 1
ATOM 601 C C . PHE A 1 78 ? 8.961 5.608 -15.642 1.00 71.00 78 PHE A C 1
ATOM 603 O O . PHE A 1 78 ? 9.231 5.658 -16.843 1.00 71.00 78 PHE A O 1
ATOM 610 N N . HIS A 1 79 ? 9.890 5.842 -14.707 1.00 72.56 79 HIS A N 1
ATOM 611 C CA . HIS A 1 79 ? 11.281 6.165 -15.042 1.00 72.56 79 HIS A CA 1
ATOM 612 C C . HIS A 1 79 ? 12.011 5.000 -15.721 1.00 72.56 79 HIS A C 1
ATOM 614 O O . HIS A 1 79 ? 12.764 5.234 -16.668 1.00 72.56 79 HIS A O 1
ATOM 620 N N . ILE A 1 80 ? 11.770 3.761 -15.280 1.00 75.44 80 ILE A N 1
ATOM 621 C CA . ILE A 1 80 ? 12.343 2.561 -15.907 1.00 75.44 80 ILE A CA 1
ATOM 622 C C . ILE A 1 80 ? 11.818 2.417 -17.338 1.00 75.44 80 ILE A C 1
ATOM 624 O O . ILE A 1 80 ? 12.609 2.282 -18.270 1.00 75.44 80 ILE A O 1
ATOM 628 N N . THR A 1 81 ? 10.502 2.523 -17.531 1.00 83.38 81 THR A N 1
ATOM 629 C CA . THR A 1 81 ? 9.867 2.398 -18.854 1.00 83.38 81 THR A CA 1
ATOM 630 C C . THR A 1 81 ? 10.381 3.460 -19.825 1.00 83.38 81 THR A C 1
ATOM 632 O O . THR A 1 81 ? 10.753 3.144 -20.956 1.00 83.38 81 THR A O 1
ATOM 635 N N . LEU A 1 82 ? 10.468 4.716 -19.374 1.00 87.00 82 LEU A N 1
ATOM 636 C CA . LEU A 1 82 ? 11.005 5.812 -20.178 1.00 87.00 82 LEU A CA 1
ATOM 637 C C . LEU A 1 82 ? 12.489 5.596 -20.521 1.00 87.00 82 LEU A C 1
ATOM 639 O O . LEU A 1 82 ? 12.893 5.825 -21.659 1.00 87.00 82 LEU A O 1
ATOM 643 N N . GLY A 1 83 ? 13.292 5.120 -19.565 1.00 87.62 83 GLY A N 1
ATOM 644 C CA . GLY A 1 83 ? 14.708 4.814 -19.782 1.00 87.62 83 GLY A CA 1
ATOM 645 C C . GLY A 1 83 ? 14.930 3.712 -20.821 1.00 87.62 83 GLY A C 1
ATOM 646 O O . GLY A 1 83 ? 15.790 3.854 -21.690 1.00 87.62 83 GLY A O 1
ATOM 647 N N . VAL A 1 84 ? 14.117 2.652 -20.785 1.00 90.56 84 VAL A N 1
ATOM 648 C CA . VAL A 1 84 ? 14.165 1.559 -21.772 1.00 90.56 84 VAL A CA 1
ATOM 649 C C . VAL A 1 84 ? 13.798 2.062 -23.171 1.00 90.56 84 VAL A C 1
ATOM 651 O O . VAL A 1 84 ? 14.505 1.761 -24.129 1.00 90.56 84 VAL A O 1
ATOM 654 N N . LEU A 1 85 ? 12.745 2.875 -23.294 1.00 91.19 85 LEU A N 1
ATOM 655 C CA . LEU A 1 85 ? 12.331 3.476 -24.569 1.00 91.19 85 LEU A CA 1
ATOM 656 C C . LEU A 1 85 ? 13.435 4.339 -25.193 1.00 91.19 85 LEU A C 1
ATOM 658 O O . LEU A 1 85 ? 13.728 4.203 -26.379 1.00 91.19 85 LEU A O 1
ATOM 662 N N . ILE A 1 86 ? 14.081 5.190 -24.390 1.00 91.38 86 ILE A N 1
ATOM 663 C CA . ILE A 1 86 ? 15.197 6.027 -24.853 1.00 91.38 86 ILE A CA 1
ATOM 664 C C . ILE A 1 86 ? 16.367 5.153 -25.323 1.00 91.38 86 ILE A C 1
ATOM 666 O O . ILE A 1 86 ? 16.943 5.422 -26.377 1.00 91.38 86 ILE A O 1
ATOM 670 N N . LEU A 1 87 ? 16.703 4.093 -24.580 1.00 92.06 87 LEU A N 1
ATOM 671 C CA . LEU A 1 87 ? 17.798 3.192 -24.938 1.00 92.06 87 LEU A CA 1
ATOM 672 C C . LEU A 1 87 ? 17.558 2.497 -26.288 1.00 92.06 87 LEU A C 1
ATOM 674 O O . LEU A 1 87 ? 18.480 2.430 -27.099 1.00 92.06 87 LEU A O 1
ATOM 678 N N . ILE A 1 88 ? 16.332 2.027 -26.543 1.00 92.56 88 ILE A N 1
ATOM 679 C CA . ILE A 1 88 ? 15.956 1.388 -27.815 1.00 92.56 88 ILE A CA 1
ATOM 680 C C . ILE A 1 88 ? 16.153 2.364 -28.981 1.00 92.56 88 ILE A C 1
ATOM 682 O O . ILE A 1 88 ? 16.857 2.041 -29.935 1.00 92.56 88 ILE A O 1
ATOM 686 N N . VAL A 1 89 ? 15.624 3.587 -28.866 1.00 93.00 89 VAL A N 1
ATOM 687 C CA . VAL A 1 89 ? 15.745 4.610 -29.920 1.00 93.00 89 VAL A CA 1
ATOM 688 C C . VAL A 1 89 ? 17.210 4.942 -30.216 1.00 93.00 89 VAL A C 1
ATOM 690 O O . VAL A 1 89 ? 17.600 5.066 -31.376 1.00 93.00 89 VAL A O 1
ATOM 693 N N . VAL A 1 90 ? 18.046 5.067 -29.182 1.00 93.31 90 VAL A N 1
ATOM 694 C CA . VAL A 1 90 ? 19.480 5.339 -29.363 1.00 93.31 90 VAL A CA 1
ATOM 695 C C . VAL A 1 90 ? 20.176 4.179 -30.077 1.00 93.31 90 VAL A C 1
ATOM 697 O O . VAL A 1 90 ? 20.968 4.419 -30.990 1.00 93.31 90 VAL A O 1
ATOM 700 N N . LEU A 1 91 ? 19.874 2.933 -29.702 1.00 93.12 91 LEU A N 1
ATOM 701 C CA . LEU A 1 91 ? 20.440 1.753 -30.356 1.00 93.12 91 LEU A CA 1
ATOM 702 C C . LEU A 1 91 ? 20.054 1.690 -31.837 1.00 93.12 91 LEU A C 1
ATOM 704 O O . LEU A 1 91 ? 20.934 1.473 -32.670 1.00 93.12 91 LEU A O 1
ATOM 708 N N . ASP A 1 92 ? 18.794 1.964 -32.180 1.00 91.25 92 ASP A N 1
ATOM 709 C CA . ASP A 1 92 ? 18.339 1.996 -33.574 1.00 91.25 92 ASP A CA 1
ATOM 710 C C . ASP A 1 92 ? 19.100 3.046 -34.400 1.00 91.25 92 ASP A C 1
ATOM 712 O O . ASP A 1 92 ? 19.591 2.749 -35.492 1.00 91.25 92 ASP A O 1
ATOM 716 N N . ILE A 1 93 ? 19.290 4.259 -33.862 1.00 92.44 93 ILE A N 1
ATOM 717 C CA . ILE A 1 93 ? 20.057 5.323 -34.535 1.00 92.44 93 ILE A CA 1
ATOM 718 C C . ILE A 1 93 ? 21.512 4.896 -34.763 1.00 92.44 93 ILE A C 1
ATOM 720 O O . ILE A 1 93 ? 22.072 5.129 -35.842 1.00 92.44 93 ILE A O 1
ATOM 724 N N . VAL A 1 94 ? 22.138 4.262 -33.768 1.00 92.75 94 VAL A N 1
ATOM 725 C CA . VAL A 1 94 ? 23.521 3.773 -33.873 1.00 92.75 94 VAL A CA 1
ATOM 726 C C . VAL A 1 94 ? 23.627 2.680 -34.938 1.00 92.75 94 VAL A C 1
ATOM 728 O O . VAL A 1 94 ? 24.523 2.739 -35.782 1.00 92.75 94 VAL A O 1
ATOM 731 N N . VAL A 1 95 ? 22.695 1.725 -34.963 1.00 92.50 95 VAL A N 1
ATOM 732 C CA . VAL A 1 95 ? 22.659 0.648 -35.965 1.00 92.50 95 VAL A CA 1
ATOM 733 C C . VAL A 1 95 ? 22.486 1.213 -37.377 1.00 92.50 95 VAL A C 1
ATOM 735 O O . VAL A 1 95 ? 23.234 0.839 -38.288 1.00 92.50 95 VAL A O 1
ATOM 738 N N . VAL A 1 96 ? 21.564 2.159 -37.576 1.00 90.06 96 VAL A N 1
ATOM 739 C CA . VAL A 1 96 ? 21.371 2.833 -38.873 1.00 90.06 96 VAL A CA 1
ATOM 740 C C . VAL A 1 96 ? 22.636 3.589 -39.291 1.00 90.06 96 VAL A C 1
ATOM 742 O O . VAL A 1 96 ? 23.079 3.488 -40.435 1.00 90.06 96 VAL A O 1
ATOM 745 N N . SER A 1 97 ? 23.282 4.289 -38.360 1.00 88.50 97 SER A N 1
ATOM 746 C CA . SER A 1 97 ? 24.516 5.030 -38.642 1.00 88.50 97 SER A CA 1
ATOM 747 C C . SER A 1 97 ? 25.658 4.099 -39.068 1.00 88.50 97 SER A C 1
ATOM 749 O O . SER A 1 97 ? 26.329 4.352 -40.070 1.00 88.50 97 SER A O 1
ATOM 751 N N . ILE A 1 98 ? 25.856 2.985 -38.356 1.00 90.12 98 ILE A N 1
ATOM 752 C CA . ILE A 1 98 ? 26.889 1.990 -38.681 1.00 90.12 98 ILE A CA 1
ATOM 753 C C . ILE A 1 98 ? 26.605 1.338 -40.038 1.00 90.12 98 ILE A C 1
ATOM 755 O O . ILE A 1 98 ? 27.507 1.233 -40.871 1.00 90.12 98 ILE A O 1
ATOM 759 N N . THR A 1 99 ? 25.361 0.927 -40.294 1.00 87.38 99 THR A N 1
ATOM 760 C CA . THR A 1 99 ? 24.985 0.302 -41.573 1.00 87.38 99 THR A CA 1
ATOM 761 C C . THR A 1 99 ? 25.186 1.255 -42.751 1.00 87.38 99 THR A C 1
ATOM 763 O O . THR A 1 99 ? 25.750 0.841 -43.766 1.00 87.38 99 THR A O 1
ATOM 766 N N . MET A 1 100 ? 24.841 2.540 -42.612 1.00 83.50 100 MET A N 1
ATOM 767 C CA . MET A 1 100 ? 25.136 3.560 -43.625 1.00 83.50 100 MET A CA 1
ATOM 768 C C . MET A 1 100 ? 26.641 3.711 -43.888 1.00 83.50 100 MET A C 1
ATOM 770 O O . MET A 1 100 ? 27.061 3.774 -45.046 1.00 83.50 100 MET A O 1
ATOM 774 N N . VAL A 1 101 ? 27.472 3.724 -42.840 1.00 84.75 101 VAL A N 1
ATOM 775 C CA . VAL A 1 101 ? 28.938 3.806 -42.976 1.00 84.75 101 VAL A CA 1
ATOM 776 C C . VAL A 1 101 ? 29.506 2.570 -43.680 1.00 84.75 101 VAL A C 1
ATOM 778 O O . VAL A 1 101 ? 30.349 2.708 -44.570 1.00 84.75 101 VAL A O 1
ATOM 781 N N . ILE A 1 102 ? 29.030 1.370 -43.335 1.00 82.62 102 ILE A N 1
ATOM 782 C CA . ILE A 1 102 ? 29.448 0.114 -43.978 1.00 82.62 102 ILE A CA 1
ATOM 783 C C . ILE A 1 102 ? 29.071 0.119 -45.464 1.00 82.62 102 ILE A C 1
ATOM 785 O O . ILE A 1 102 ? 29.920 -0.173 -46.307 1.00 82.62 102 ILE A O 1
ATOM 789 N N . GLN A 1 103 ? 27.835 0.497 -45.801 1.00 78.69 103 GLN A N 1
ATOM 790 C CA . GLN A 1 103 ? 27.386 0.600 -47.194 1.00 78.69 103 GLN A CA 1
ATOM 791 C C . GLN A 1 103 ? 28.220 1.619 -47.982 1.00 78.69 103 GLN A C 1
ATOM 793 O O . GLN A 1 103 ? 28.611 1.352 -49.120 1.00 78.69 103 GLN A O 1
ATOM 798 N N . ARG A 1 104 ? 28.573 2.755 -47.366 1.00 76.62 104 ARG A N 1
ATOM 799 C CA . ARG A 1 104 ? 29.433 3.771 -47.987 1.00 76.62 104 ARG A CA 1
ATOM 800 C C . ARG A 1 104 ? 30.855 3.261 -48.227 1.00 76.62 104 ARG A C 1
ATOM 802 O O . ARG A 1 104 ? 31.382 3.451 -49.318 1.00 76.62 104 ARG A O 1
ATOM 809 N N . ARG A 1 105 ? 31.463 2.560 -47.262 1.00 73.56 105 ARG A N 1
ATOM 810 C CA . ARG A 1 105 ? 32.770 1.903 -47.462 1.00 73.56 105 ARG A CA 1
ATOM 811 C C . ARG A 1 105 ? 32.718 0.846 -48.559 1.00 73.56 105 ARG A C 1
ATOM 813 O O . ARG A 1 105 ? 33.661 0.757 -49.340 1.00 73.56 105 ARG A O 1
ATOM 820 N N . LYS A 1 106 ? 31.642 0.059 -48.627 1.00 72.62 106 LYS A N 1
ATOM 821 C CA . LYS A 1 106 ? 31.467 -0.957 -49.670 1.00 72.62 106 LYS A CA 1
ATOM 822 C C . LYS A 1 106 ? 31.359 -0.324 -51.058 1.00 72.62 106 LYS A C 1
ATOM 824 O O . LYS A 1 106 ? 31.997 -0.825 -51.973 1.00 72.62 106 LYS A O 1
ATOM 829 N N . ARG A 1 107 ? 30.627 0.790 -51.201 1.00 67.81 107 ARG A N 1
ATOM 830 C CA . ARG A 1 107 ? 30.571 1.553 -52.460 1.00 67.81 107 ARG A CA 1
ATOM 831 C C . ARG A 1 107 ? 31.961 2.061 -52.862 1.00 67.81 107 ARG A C 1
ATOM 833 O O . ARG A 1 107 ? 32.389 1.782 -53.970 1.00 67.81 107 ARG A O 1
ATOM 840 N N . ASN A 1 108 ? 32.687 2.694 -51.941 1.00 62.84 108 ASN A N 1
ATOM 841 C CA . ASN A 1 108 ? 34.010 3.251 -52.241 1.00 62.84 108 ASN A CA 1
ATOM 842 C C . ASN A 1 108 ? 35.068 2.180 -52.582 1.00 62.84 108 ASN A C 1
ATOM 844 O O . ASN A 1 108 ? 35.967 2.463 -53.354 1.00 62.84 108 ASN A O 1
ATOM 848 N N . ASN A 1 109 ? 34.981 0.963 -52.026 1.00 59.06 109 ASN A N 1
ATOM 849 C CA . ASN A 1 109 ? 35.896 -0.133 -52.392 1.00 59.06 109 ASN A CA 1
ATOM 850 C C . ASN A 1 109 ? 35.517 -0.821 -53.715 1.00 59.06 109 ASN A C 1
ATOM 852 O O . ASN A 1 109 ? 36.350 -1.504 -54.298 1.00 59.06 109 ASN A O 1
ATOM 856 N N . LEU A 1 110 ? 34.270 -0.689 -54.182 1.00 54.03 110 LEU A N 1
ATOM 857 C CA . LEU A 1 110 ? 33.831 -1.288 -55.446 1.00 54.03 110 LEU A CA 1
ATOM 858 C C . LEU A 1 110 ? 34.244 -0.445 -56.666 1.00 54.03 1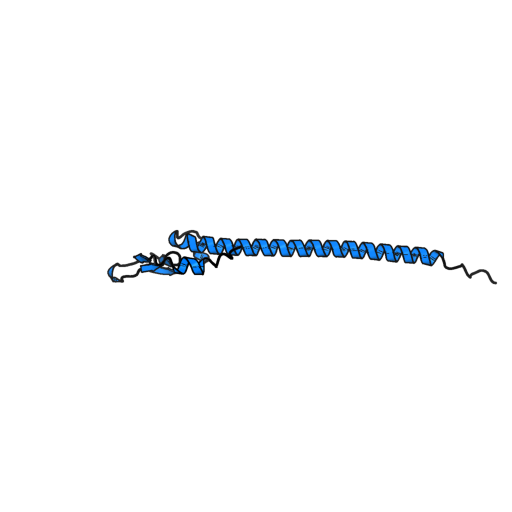10 LEU A C 1
ATOM 860 O O . LEU A 1 110 ? 34.359 -0.993 -57.755 1.00 54.03 110 LEU A O 1
ATOM 864 N N . GLU A 1 111 ? 34.499 0.856 -56.487 1.00 52.12 111 GLU A N 1
ATOM 865 C CA . GLU A 1 111 ? 35.090 1.729 -57.521 1.00 52.12 111 GLU A CA 1
ATOM 866 C C . GLU A 1 111 ? 36.596 1.475 -57.741 1.00 52.12 111 GLU A C 1
ATOM 868 O O . GLU A 1 111 ? 37.151 1.950 -58.725 1.00 52.12 111 GLU A O 1
ATOM 873 N N . ASP A 1 112 ? 37.244 0.687 -56.874 1.00 45.75 112 ASP A N 1
ATOM 874 C CA . ASP A 1 112 ? 38.676 0.340 -56.940 1.00 45.75 112 ASP A CA 1
ATOM 875 C C . ASP A 1 112 ? 38.933 -1.057 -57.553 1.00 45.75 112 ASP A C 1
ATOM 877 O O . ASP A 1 112 ? 40.029 -1.606 -57.446 1.00 45.75 112 ASP A O 1
ATOM 881 N N . LEU A 1 113 ? 37.933 -1.680 -58.198 1.00 47.62 113 LEU A N 1
ATOM 882 C CA . LEU A 1 113 ? 38.191 -2.852 -59.043 1.00 47.62 113 LEU A CA 1
ATOM 883 C C . LEU A 1 113 ? 38.647 -2.369 -60.431 1.00 47.62 113 LEU A C 1
ATOM 885 O O . LEU A 1 113 ? 37.816 -1.819 -61.158 1.00 47.62 113 LEU A O 1
ATOM 889 N N . PRO A 1 114 ? 39.913 -2.584 -60.846 1.00 45.41 114 PRO A N 1
ATOM 890 C CA . PRO A 1 114 ? 40.302 -2.330 -62.225 1.00 45.41 114 PRO A CA 1
ATOM 891 C C . PRO A 1 114 ? 39.453 -3.208 -63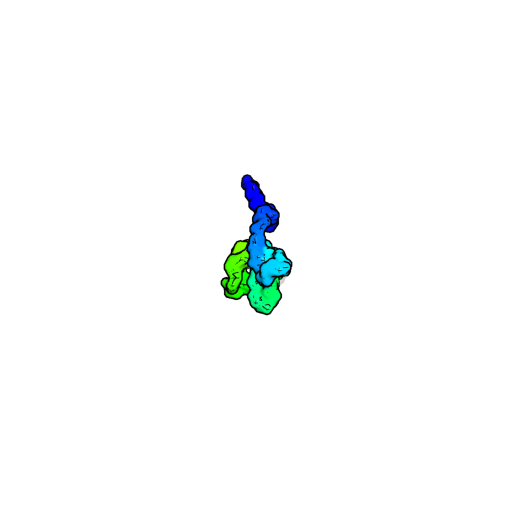.148 1.00 45.41 114 PRO A C 1
ATOM 893 O O . PRO A 1 114 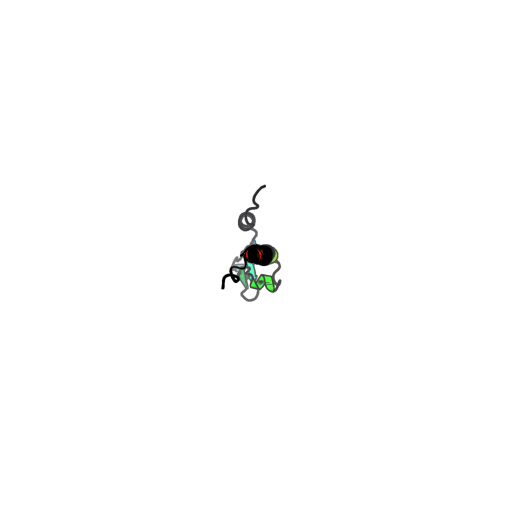? 39.349 -4.423 -62.954 1.00 45.41 114 PRO A O 1
ATOM 896 N N . ASP A 1 115 ? 38.836 -2.571 -64.141 1.00 50.03 115 ASP A N 1
ATOM 897 C CA . ASP A 1 115 ? 38.110 -3.224 -65.221 1.00 50.03 115 ASP A CA 1
ATOM 898 C C . ASP A 1 115 ? 39.081 -4.138 -65.985 1.00 50.03 115 ASP A C 1
ATOM 900 O O . ASP A 1 115 ? 39.878 -3.702 -66.811 1.00 50.03 115 ASP A O 1
ATOM 904 N N . GLN A 1 116 ? 39.092 -5.425 -65.629 1.00 48.34 116 GLN A N 1
ATOM 905 C CA . GLN A 1 116 ? 39.918 -6.437 -66.283 1.00 48.34 116 GLN A CA 1
ATOM 906 C C . GLN A 1 116 ? 39.155 -7.099 -67.444 1.00 48.34 116 GLN A C 1
ATOM 908 O O . GLN A 1 116 ? 39.171 -8.323 -67.592 1.00 48.34 116 GLN A O 1
ATOM 913 N N . ARG A 1 117 ? 38.449 -6.310 -68.263 1.00 55.84 117 ARG A N 1
ATOM 914 C CA . ARG A 1 117 ? 37.802 -6.786 -69.495 1.00 55.84 117 ARG A CA 1
ATOM 915 C C . ARG A 1 117 ? 38.260 -6.006 -70.725 1.00 55.84 117 ARG A C 1
ATOM 917 O O . ARG A 1 117 ? 37.446 -5.540 -71.501 1.00 55.84 117 ARG A O 1
ATOM 924 N N . ASP A 1 118 ? 39.569 -5.986 -70.959 1.00 46.72 118 ASP A N 1
ATOM 925 C CA . ASP A 1 118 ? 40.120 -5.709 -72.292 1.00 46.72 118 ASP A CA 1
ATOM 926 C C . ASP A 1 118 ? 41.449 -6.457 -72.504 1.00 46.72 118 ASP A C 1
ATOM 928 O O . ASP A 1 118 ? 42.540 -5.900 -72.432 1.00 46.72 118 ASP A O 1
ATOM 932 N N . MET A 1 119 ? 41.360 -7.774 -72.722 1.00 51.19 119 MET A N 1
ATOM 933 C CA . MET A 1 119 ? 42.378 -8.554 -73.442 1.00 51.19 119 MET A CA 1
ATOM 934 C C . MET A 1 119 ? 41.699 -9.711 -74.184 1.00 51.19 119 MET A C 1
ATOM 936 O O . MET A 1 119 ? 41.810 -10.874 -73.783 1.00 51.19 119 MET A O 1
ATOM 940 N N . ARG A 1 120 ? 40.982 -9.398 -75.265 1.00 46.88 120 ARG A N 1
ATOM 941 C CA . ARG A 1 120 ? 40.889 -10.299 -76.418 1.00 46.88 120 ARG A CA 1
ATOM 942 C C . ARG A 1 120 ? 40.414 -9.598 -77.675 1.00 46.88 120 ARG A C 1
ATOM 944 O O . ARG A 1 120 ? 39.392 -8.893 -77.585 1.00 46.88 120 ARG A O 1
#